Protein AF-A0A1H9K5T7-F1 (afdb_monomer_lite)

Organism: NCBI:txid390241

Sequence (93 aa):
MQNPAEKIIEDNDFVSIWMEENGNPAIAELTQLNLEVATKTTKALAQKGLADNDFALILDVNPEEVKRWLAGKHPFSLKILKEISTYLADNKS

pLDDT: mean 77.69, std 12.83, range [47.47, 93.0]

Structure (mmCIF, N/CA/C/O backbone):
data_AF-A0A1H9K5T7-F1
#
_entry.id   AF-A0A1H9K5T7-F1
#
loop_
_atom_site.group_PDB
_atom_site.id
_atom_site.type_symbol
_atom_site.label_atom_id
_atom_site.label_alt_id
_atom_site.label_comp_id
_atom_site.label_asym_id
_atom_site.label_entity_id
_atom_site.label_seq_id
_atom_site.pdbx_PDB_ins_code
_atom_site.Cartn_x
_atom_site.Cartn_y
_atom_site.Cartn_z
_atom_site.occupancy
_atom_site.B_iso_or_equiv
_atom_site.auth_seq_id
_atom_site.auth_comp_id
_atom_site.auth_asym_id
_atom_site.auth_atom_id
_atom_site.pdbx_PDB_model_num
ATOM 1 N N . MET A 1 1 ? 27.876 10.947 -48.197 1.00 47.47 1 MET A N 1
ATOM 2 C CA . MET A 1 1 ? 28.695 10.773 -46.979 1.00 47.47 1 MET A CA 1
ATOM 3 C C . MET A 1 1 ? 27.722 10.566 -45.836 1.00 47.47 1 MET A C 1
ATOM 5 O O . MET A 1 1 ? 26.882 11.434 -45.638 1.00 47.47 1 MET A O 1
ATOM 9 N N . GLN A 1 2 ? 27.757 9.401 -45.188 1.00 50.50 2 GLN A N 1
ATOM 10 C CA . GLN A 1 2 ? 26.909 9.106 -44.032 1.00 50.50 2 GLN A CA 1
ATOM 11 C C . GLN A 1 2 ? 27.288 10.045 -42.872 1.00 50.50 2 GLN A C 1
ATOM 13 O O . GLN A 1 2 ? 28.475 10.309 -42.666 1.00 50.50 2 GLN A O 1
ATOM 18 N N . ASN A 1 3 ? 26.300 10.583 -42.158 1.00 51.31 3 ASN A N 1
ATOM 19 C CA . ASN A 1 3 ? 26.515 11.496 -41.036 1.00 51.31 3 ASN A CA 1
ATOM 20 C C . ASN A 1 3 ? 27.131 10.720 -39.850 1.00 51.31 3 ASN A C 1
ATOM 22 O O . ASN A 1 3 ? 26.534 9.733 -39.426 1.00 51.31 3 ASN A O 1
ATOM 26 N N . PRO A 1 4 ? 28.275 11.136 -39.271 1.00 56.53 4 PRO A N 1
ATOM 27 C CA . PRO A 1 4 ? 28.885 10.448 -38.126 1.00 56.53 4 PRO A CA 1
ATOM 28 C C . PRO A 1 4 ? 27.983 10.386 -36.880 1.00 56.53 4 PRO A C 1
ATOM 30 O O . PRO A 1 4 ? 28.231 9.561 -36.006 1.00 56.53 4 PRO A O 1
ATOM 33 N N . ALA A 1 5 ? 26.917 11.193 -36.815 1.00 52.44 5 ALA A N 1
ATOM 34 C CA . ALA A 1 5 ? 25.896 11.093 -35.773 1.00 52.44 5 ALA A CA 1
ATOM 35 C C . ALA A 1 5 ? 25.065 9.793 -35.840 1.00 52.44 5 ALA A C 1
ATOM 37 O O . ALA A 1 5 ? 24.556 9.361 -34.812 1.00 52.44 5 ALA A O 1
ATOM 38 N N . GLU A 1 6 ? 24.961 9.134 -37.003 1.00 51.16 6 GLU A N 1
ATOM 39 C CA . GLU A 1 6 ? 24.259 7.842 -37.124 1.00 51.16 6 GLU A CA 1
ATOM 40 C C . GLU A 1 6 ? 25.043 6.690 -36.475 1.00 51.16 6 GLU A C 1
ATOM 42 O O . GLU A 1 6 ? 24.449 5.694 -36.079 1.00 51.16 6 GLU A O 1
ATOM 47 N N . LYS A 1 7 ? 26.365 6.837 -36.293 1.00 50.41 7 LYS A N 1
ATOM 48 C CA . LYS A 1 7 ? 27.219 5.801 -35.691 1.00 50.41 7 LYS A CA 1
ATOM 49 C C . LYS A 1 7 ? 27.187 5.793 -34.155 1.00 50.41 7 LYS A C 1
ATOM 51 O O . LYS A 1 7 ? 27.591 4.818 -33.540 1.00 50.41 7 LYS A O 1
ATOM 56 N N . ILE A 1 8 ? 26.687 6.854 -33.521 1.00 50.34 8 ILE A N 1
ATOM 57 C CA . ILE A 1 8 ? 26.618 6.953 -32.049 1.00 50.34 8 ILE A CA 1
ATOM 58 C C . ILE A 1 8 ? 25.397 6.185 -31.488 1.00 50.34 8 ILE A C 1
ATOM 60 O O . ILE A 1 8 ? 25.231 6.058 -30.281 1.00 50.34 8 ILE A O 1
ATOM 64 N N . ILE A 1 9 ? 24.553 5.608 -32.352 1.00 52.19 9 ILE A N 1
ATOM 65 C CA . ILE A 1 9 ? 23.365 4.843 -31.939 1.00 52.19 9 ILE A CA 1
ATOM 66 C C . ILE A 1 9 ? 23.711 3.386 -31.542 1.00 52.19 9 ILE A C 1
ATOM 68 O O . ILE A 1 9 ? 22.864 2.697 -30.986 1.00 52.19 9 ILE A O 1
ATOM 72 N N . GLU A 1 10 ? 24.951 2.915 -31.734 1.00 54.75 10 GLU A N 1
ATOM 73 C CA . GLU A 1 10 ? 25.366 1.554 -31.327 1.00 54.75 10 GLU A CA 1
ATOM 74 C C . GLU A 1 10 ? 25.723 1.426 -29.827 1.00 54.75 10 GLU A C 1
ATOM 76 O O . GLU A 1 10 ? 25.646 0.331 -29.276 1.00 54.75 10 GLU A O 1
ATOM 81 N N . ASP A 1 11 ? 26.006 2.523 -29.110 1.00 48.16 11 ASP A N 1
ATOM 82 C CA . ASP A 1 11 ? 26.304 2.476 -27.660 1.00 48.16 11 ASP A CA 1
ATOM 83 C C . ASP A 1 11 ? 25.055 2.239 -26.781 1.00 48.16 11 ASP A C 1
ATOM 85 O O . ASP A 1 11 ? 25.163 1.986 -25.580 1.00 48.16 11 ASP A O 1
ATOM 89 N N . ASN A 1 12 ? 23.857 2.267 -27.375 1.00 55.59 12 ASN A N 1
ATOM 90 C CA . ASN A 1 12 ? 22.602 1.921 -26.701 1.00 55.59 12 ASN A CA 1
ATOM 91 C C . ASN A 1 12 ? 22.327 0.406 -26.666 1.00 55.59 12 ASN A C 1
ATOM 93 O O . ASN A 1 12 ? 21.351 -0.014 -26.039 1.00 55.59 12 ASN A O 1
ATOM 97 N N . ASP A 1 13 ? 23.163 -0.414 -27.310 1.00 64.06 13 ASP A N 1
ATOM 98 C CA . ASP A 1 13 ? 22.941 -1.859 -27.408 1.00 64.06 13 ASP A CA 1
ATOM 99 C C . ASP A 1 13 ? 23.383 -2.584 -26.126 1.00 64.06 13 ASP A C 1
ATOM 101 O O . ASP A 1 13 ? 22.625 -3.359 -25.557 1.00 64.06 13 ASP A O 1
ATOM 105 N N . PHE A 1 14 ? 24.539 -2.237 -25.548 1.00 70.50 14 PHE A N 1
ATOM 106 C CA . PHE A 1 14 ? 25.034 -2.887 -24.321 1.00 70.50 14 PHE A CA 1
ATOM 107 C C . PHE A 1 14 ? 24.127 -2.687 -23.104 1.00 70.50 14 PHE A C 1
ATOM 109 O O . PHE A 1 14 ? 23.923 -3.617 -22.326 1.00 70.50 14 PHE A O 1
ATOM 116 N N . VAL A 1 15 ? 23.575 -1.482 -22.928 1.00 70.25 15 VAL A N 1
ATOM 117 C CA . VAL A 1 15 ? 22.642 -1.196 -21.826 1.00 70.25 15 VAL A CA 1
ATOM 118 C C . VAL A 1 15 ? 21.319 -1.932 -22.050 1.00 70.25 15 VAL A C 1
ATOM 120 O O . VAL A 1 15 ? 20.763 -2.474 -21.099 1.00 70.25 15 VAL A O 1
ATOM 123 N N . SER A 1 16 ? 20.836 -2.000 -23.293 1.00 73.38 16 SER A N 1
ATOM 124 C CA . SER A 1 16 ? 19.594 -2.700 -23.644 1.00 73.38 16 SER A CA 1
ATOM 125 C C . SER A 1 16 ? 19.726 -4.215 -23.485 1.00 73.38 16 SER A C 1
ATOM 127 O O . SER A 1 16 ? 18.891 -4.814 -22.816 1.00 73.38 16 SER A O 1
ATOM 129 N N . ILE A 1 17 ? 20.815 -4.807 -23.984 1.00 76.12 17 ILE A N 1
ATOM 130 C CA . ILE A 1 17 ? 21.157 -6.225 -23.804 1.00 76.12 17 ILE A CA 1
ATOM 131 C C . ILE A 1 17 ? 21.273 -6.552 -22.312 1.00 76.12 17 ILE A C 1
ATOM 133 O O . ILE A 1 17 ? 20.663 -7.503 -21.832 1.00 76.12 17 ILE A O 1
ATOM 137 N N . TRP A 1 18 ? 21.987 -5.727 -21.538 1.00 76.81 18 TRP A N 1
ATOM 138 C CA . TRP A 1 18 ? 22.116 -5.947 -20.098 1.00 76.81 18 TRP A CA 1
ATOM 139 C C . TRP A 1 18 ? 20.764 -5.862 -19.372 1.00 76.81 18 TRP A C 1
ATOM 141 O O . TRP A 1 18 ? 20.506 -6.680 -18.488 1.00 76.81 18 TRP A O 1
ATOM 151 N N . MET A 1 19 ? 19.885 -4.923 -19.754 1.00 77.25 19 MET A N 1
ATOM 152 C CA . MET A 1 19 ? 18.519 -4.816 -19.218 1.00 77.25 19 MET A CA 1
ATOM 153 C C . MET A 1 19 ? 17.620 -5.988 -19.628 1.00 77.25 19 MET A C 1
ATOM 155 O O . MET A 1 19 ? 16.785 -6.401 -18.827 1.00 77.25 19 MET A O 1
ATOM 159 N N . GLU A 1 20 ? 17.760 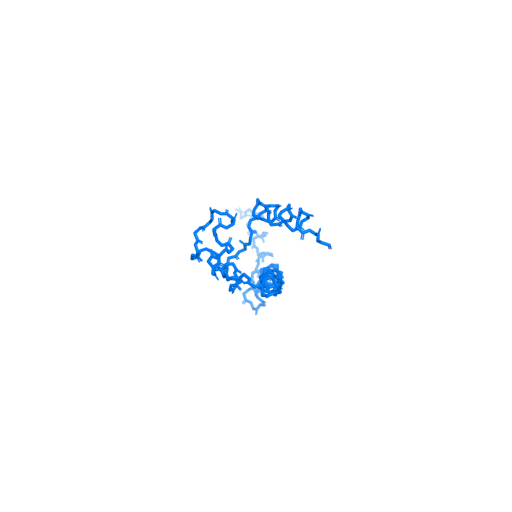-6.524 -20.840 1.00 74.38 20 GLU A N 1
ATOM 160 C CA . GLU A 1 20 ? 17.026 -7.718 -21.276 1.00 74.38 20 GLU A CA 1
ATOM 161 C C . GLU A 1 20 ? 17.473 -8.965 -20.505 1.00 74.38 20 GLU A C 1
ATOM 163 O O . GLU A 1 20 ? 16.632 -9.752 -20.071 1.00 74.38 20 GLU A O 1
ATOM 168 N N . GLU A 1 21 ? 18.779 -9.122 -20.277 1.00 74.81 21 GLU A N 1
ATOM 169 C CA . GLU A 1 21 ? 19.346 -10.279 -19.577 1.00 74.81 21 GLU A CA 1
ATOM 170 C C . GLU A 1 21 ? 19.147 -10.227 -18.053 1.00 74.81 21 GLU A C 1
ATOM 172 O O . GLU A 1 21 ? 18.899 -11.259 -17.428 1.00 74.81 21 GLU A O 1
ATOM 177 N N . ASN A 1 22 ? 19.263 -9.044 -17.438 1.00 75.06 22 ASN A N 1
ATOM 178 C CA . ASN A 1 22 ? 19.294 -8.883 -15.975 1.00 75.06 22 ASN A CA 1
ATOM 179 C C . ASN A 1 22 ? 18.047 -8.187 -15.408 1.00 75.06 22 ASN A C 1
ATOM 181 O O . ASN A 1 22 ? 17.858 -8.142 -14.190 1.00 75.06 22 ASN A O 1
ATOM 185 N N . GLY A 1 23 ? 17.183 -7.649 -16.271 1.00 68.75 23 GLY A N 1
ATOM 186 C CA . GLY A 1 23 ? 16.083 -6.779 -15.877 1.00 68.75 23 GLY A CA 1
ATOM 187 C C . GLY A 1 23 ? 16.551 -5.374 -15.485 1.00 68.75 23 GLY A C 1
ATOM 188 O O . GLY A 1 23 ? 17.737 -5.050 -15.455 1.00 68.75 23 GLY A O 1
ATOM 189 N N . ASN A 1 24 ? 15.594 -4.504 -15.159 1.00 77.94 24 ASN A N 1
ATOM 190 C CA . ASN A 1 24 ? 15.900 -3.170 -14.652 1.00 77.94 24 ASN A CA 1
ATOM 191 C C . ASN A 1 24 ? 16.030 -3.213 -13.112 1.00 77.94 24 ASN A C 1
ATOM 193 O O . ASN A 1 24 ? 15.011 -3.366 -12.427 1.00 77.94 24 ASN A O 1
ATOM 197 N N . PRO A 1 25 ? 17.236 -3.041 -12.539 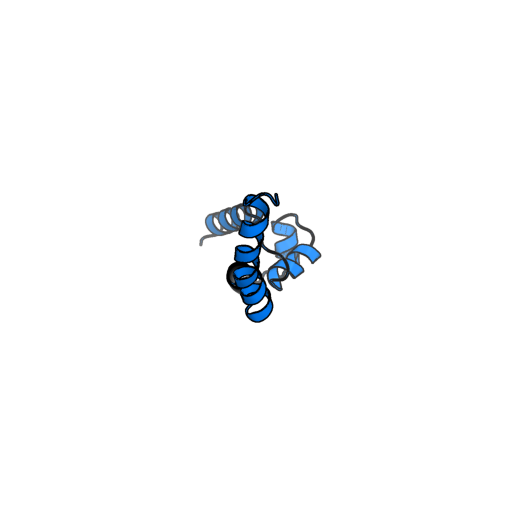1.00 75.44 25 PRO A N 1
ATOM 198 C CA . PRO A 1 25 ? 17.456 -3.132 -11.095 1.00 75.44 25 PRO A CA 1
ATOM 199 C C . PRO A 1 25 ? 16.653 -2.0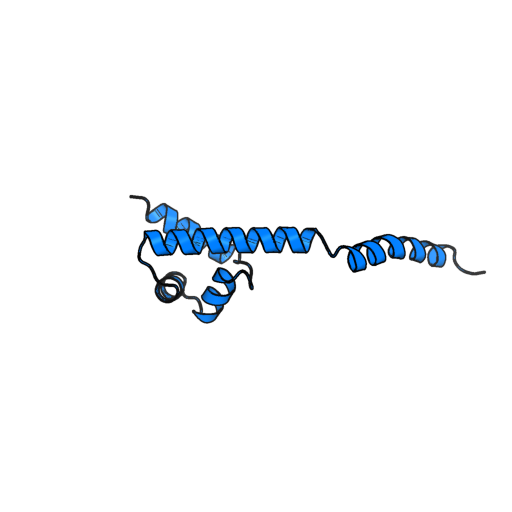93 -10.301 1.00 75.44 25 PRO A C 1
ATOM 201 O O . PRO A 1 25 ? 16.211 -2.389 -9.194 1.00 75.44 25 PRO A O 1
ATOM 204 N N . ALA A 1 26 ? 16.374 -0.917 -10.874 1.00 74.25 26 ALA A N 1
ATOM 205 C CA . ALA A 1 26 ? 15.548 0.098 -10.220 1.00 74.25 26 ALA A CA 1
ATOM 206 C C . ALA A 1 26 ? 14.082 -0.353 -10.072 1.00 74.25 26 ALA A C 1
ATOM 208 O O . ALA A 1 26 ? 13.419 -0.016 -9.092 1.00 74.25 26 ALA A O 1
ATOM 209 N N . ILE A 1 27 ? 13.574 -1.158 -11.015 1.00 75.69 27 ILE A N 1
ATOM 210 C CA . ILE A 1 27 ? 12.234 -1.759 -10.916 1.00 75.69 27 ILE A CA 1
ATOM 211 C C . ILE A 1 27 ? 12.214 -2.818 -9.809 1.00 75.69 27 ILE A C 1
ATOM 213 O O . ILE A 1 27 ? 11.250 -2.880 -9.041 1.00 75.69 27 ILE A O 1
ATOM 217 N N . ALA A 1 28 ? 13.272 -3.626 -9.695 1.00 77.44 28 ALA A N 1
ATOM 218 C CA . ALA A 1 28 ? 13.394 -4.637 -8.646 1.00 77.44 28 ALA A CA 1
ATOM 219 C C . ALA A 1 28 ? 13.447 -4.000 -7.247 1.00 77.44 28 ALA A C 1
ATOM 221 O O . ALA A 1 28 ? 12.705 -4.414 -6.356 1.00 77.44 28 ALA A O 1
ATOM 222 N N . GLU A 1 29 ? 14.250 -2.947 -7.071 1.00 79.31 29 GLU A N 1
ATOM 223 C CA . GLU A 1 29 ? 14.346 -2.204 -5.811 1.00 79.31 29 GLU A CA 1
ATOM 224 C C . GLU A 1 29 ? 13.009 -1.552 -5.429 1.00 79.31 29 GLU A C 1
ATOM 226 O O . GLU A 1 29 ? 12.533 -1.723 -4.305 1.00 79.31 29 GLU A O 1
ATOM 231 N N . LEU A 1 30 ? 12.342 -0.880 -6.374 1.00 79.75 30 LEU A N 1
ATOM 232 C CA . LEU A 1 30 ? 11.029 -0.276 -6.135 1.00 79.75 30 LEU A CA 1
ATOM 233 C C . LEU A 1 30 ? 9.973 -1.325 -5.757 1.00 79.75 30 LEU A C 1
ATOM 235 O O . LEU A 1 30 ? 9.166 -1.103 -4.853 1.00 79.75 30 LEU A O 1
ATOM 239 N N . THR A 1 31 ? 9.985 -2.480 -6.423 1.00 79.81 31 THR A N 1
ATOM 240 C CA . THR A 1 31 ? 9.079 -3.598 -6.115 1.00 79.81 31 THR A CA 1
ATOM 241 C C . THR A 1 31 ? 9.320 -4.120 -4.701 1.00 79.81 31 THR A C 1
ATOM 243 O O . THR A 1 31 ? 8.369 -4.309 -3.940 1.00 79.81 31 THR A O 1
ATOM 246 N N . GLN A 1 32 ? 10.587 -4.291 -4.318 1.00 82.31 32 GLN A N 1
ATOM 247 C CA . GLN A 1 32 ? 10.965 -4.746 -2.985 1.00 82.31 32 GLN A CA 1
ATOM 248 C C . GLN A 1 32 ? 10.534 -3.750 -1.900 1.00 82.31 32 GLN A C 1
ATOM 250 O O . GLN A 1 32 ? 9.961 -4.156 -0.887 1.00 82.31 32 GLN A O 1
ATOM 255 N N . LEU A 1 33 ? 10.747 -2.451 -2.128 1.00 82.38 33 LEU A N 1
ATOM 256 C CA . LEU A 1 33 ? 10.312 -1.393 -1.215 1.00 82.38 33 LEU A CA 1
ATOM 257 C C . LEU A 1 33 ? 8.786 -1.371 -1.057 1.00 82.38 33 LEU A C 1
ATOM 259 O O . LEU A 1 33 ? 8.288 -1.299 0.068 1.00 82.38 33 LEU A O 1
ATOM 263 N N . ASN A 1 34 ? 8.032 -1.496 -2.153 1.00 82.00 34 ASN A N 1
ATOM 264 C CA . ASN A 1 34 ? 6.569 -1.559 -2.100 1.00 82.00 34 ASN A CA 1
ATOM 265 C C . ASN A 1 34 ? 6.081 -2.757 -1.277 1.00 82.00 34 ASN A C 1
ATOM 267 O O . ASN A 1 34 ? 5.186 -2.608 -0.443 1.00 82.00 34 ASN A O 1
ATOM 271 N N . LEU A 1 35 ? 6.694 -3.929 -1.467 1.00 85.00 35 LEU A N 1
ATOM 272 C CA . LEU A 1 35 ? 6.363 -5.135 -0.710 1.00 85.00 35 LEU A CA 1
ATOM 273 C C . LEU A 1 35 ? 6.696 -4.990 0.782 1.00 85.00 35 LEU A C 1
ATOM 275 O O . LEU A 1 35 ? 5.928 -5.431 1.643 1.00 85.00 35 LEU A O 1
ATOM 279 N N . GLU A 1 36 ? 7.820 -4.354 1.112 1.00 85.88 36 GLU A N 1
ATOM 280 C CA . GLU A 1 36 ? 8.206 -4.104 2.498 1.00 85.88 36 GLU A CA 1
ATOM 281 C C . GLU A 1 36 ? 7.209 -3.171 3.197 1.00 85.88 36 GLU A C 1
ATOM 283 O O . GLU A 1 36 ? 6.765 -3.461 4.313 1.00 85.88 36 GLU A O 1
ATOM 288 N N . VAL A 1 37 ? 6.811 -2.082 2.532 1.00 84.56 37 VAL A N 1
ATOM 289 C CA . VAL A 1 37 ? 5.795 -1.153 3.046 1.00 84.56 37 VAL A CA 1
ATOM 290 C C . VAL A 1 37 ? 4.459 -1.874 3.230 1.00 84.56 37 VAL A C 1
ATOM 292 O O . VAL A 1 37 ? 3.889 -1.813 4.317 1.00 84.56 37 VAL A O 1
ATOM 295 N N . ALA A 1 38 ? 3.996 -2.630 2.232 1.00 87.25 38 ALA A N 1
ATOM 296 C CA . ALA A 1 38 ? 2.773 -3.433 2.310 1.00 87.25 38 ALA A CA 1
ATOM 297 C C . ALA A 1 38 ? 2.781 -4.410 3.501 1.00 87.25 38 ALA A C 1
ATOM 299 O O . ALA A 1 38 ? 1.813 -4.499 4.265 1.00 87.25 38 ALA A O 1
ATOM 300 N N . THR A 1 39 ? 3.908 -5.090 3.715 1.00 87.00 39 THR A N 1
ATOM 301 C CA . THR A 1 39 ? 4.091 -6.036 4.824 1.00 87.00 39 THR A CA 1
ATOM 302 C C . THR A 1 39 ? 4.037 -5.334 6.181 1.00 87.00 39 THR A C 1
ATOM 304 O O . THR A 1 39 ? 3.390 -5.825 7.111 1.00 87.00 39 THR A O 1
ATOM 307 N N . LYS A 1 40 ? 4.704 -4.181 6.321 1.00 86.12 40 LYS A N 1
ATOM 308 C CA . LYS A 1 40 ? 4.678 -3.381 7.556 1.00 86.12 40 LYS A CA 1
ATOM 309 C C . LYS A 1 40 ? 3.269 -2.874 7.858 1.00 86.12 40 LYS A C 1
ATOM 311 O O . LYS A 1 40 ? 2.829 -2.991 9.000 1.00 86.12 40 LYS A O 1
ATOM 316 N N . THR A 1 41 ? 2.552 -2.393 6.844 1.00 84.56 41 THR A N 1
ATOM 317 C CA . THR A 1 41 ? 1.159 -1.949 6.973 1.00 84.56 41 THR A CA 1
ATOM 318 C C . THR A 1 41 ? 0.263 -3.094 7.438 1.00 84.56 41 THR A C 1
ATOM 320 O O . THR A 1 41 ? -0.424 -2.949 8.444 1.00 84.56 41 THR A O 1
ATOM 323 N N . THR A 1 42 ? 0.349 -4.266 6.801 1.00 86.56 42 THR A N 1
ATOM 324 C CA . THR A 1 42 ? -0.431 -5.458 7.187 1.00 86.56 42 THR A CA 1
ATOM 325 C C . THR A 1 42 ? -0.195 -5.842 8.651 1.00 86.56 42 THR A C 1
ATOM 327 O O . THR A 1 42 ? -1.138 -6.088 9.402 1.00 86.56 42 THR A O 1
ATOM 330 N N . LYS A 1 43 ? 1.069 -5.840 9.100 1.00 86.56 43 LYS A N 1
ATOM 331 C CA . LYS A 1 43 ? 1.415 -6.117 10.504 1.00 86.56 43 LYS A CA 1
ATOM 332 C C . LYS A 1 43 ? 0.833 -5.077 11.462 1.00 86.56 43 LYS A C 1
ATOM 334 O O . LYS A 1 43 ? 0.324 -5.455 12.514 1.00 86.56 43 LYS A O 1
ATOM 339 N N . ALA A 1 44 ? 0.903 -3.793 11.115 1.00 84.94 44 ALA A N 1
ATOM 340 C CA . ALA A 1 44 ? 0.366 -2.717 11.945 1.00 84.94 44 ALA A CA 1
ATOM 341 C C . ALA A 1 44 ? -1.166 -2.790 12.072 1.00 84.94 44 ALA A C 1
ATOM 343 O O . ALA A 1 44 ? -1.696 -2.591 13.164 1.00 84.94 44 ALA A O 1
ATOM 344 N N . LEU A 1 45 ? -1.869 -3.129 10.985 1.00 85.94 45 LEU A N 1
ATOM 345 C CA . LEU A 1 45 ? -3.316 -3.364 11.000 1.00 85.94 45 LEU A CA 1
ATOM 346 C C . LEU A 1 45 ? -3.673 -4.545 11.906 1.00 85.94 45 LEU A C 1
ATOM 348 O O . LEU A 1 45 ? -4.506 -4.397 12.799 1.00 85.94 45 LEU A O 1
ATOM 352 N N . ALA A 1 46 ? -2.967 -5.671 11.762 1.00 86.62 46 ALA A N 1
ATOM 353 C CA . ALA A 1 46 ? -3.177 -6.854 12.593 1.00 86.62 46 ALA A CA 1
ATOM 354 C C . ALA A 1 46 ? -2.947 -6.575 14.090 1.00 86.62 46 ALA A C 1
ATOM 356 O O . ALA A 1 46 ? -3.734 -7.014 14.925 1.00 86.62 46 ALA A O 1
ATOM 357 N N . GLN A 1 47 ? -1.916 -5.798 14.444 1.00 87.44 47 GLN A N 1
ATOM 358 C CA . GLN A 1 47 ? -1.659 -5.379 15.831 1.00 87.44 47 GLN A CA 1
ATOM 359 C C . GLN A 1 47 ? -2.784 -4.520 16.421 1.00 87.44 47 GLN A C 1
ATOM 361 O O . GLN A 1 47 ? -2.994 -4.535 17.631 1.00 87.44 47 GLN A O 1
ATOM 366 N N . LYS A 1 48 ? -3.504 -3.778 15.575 1.00 84.38 48 LYS A N 1
ATOM 367 C CA . LYS A 1 48 ? -4.655 -2.952 15.960 1.00 84.38 48 LYS A CA 1
ATOM 368 C C . LYS A 1 48 ? -5.996 -3.688 15.823 1.00 84.38 48 LYS A C 1
ATOM 370 O O . LYS A 1 48 ? -7.025 -3.098 16.129 1.00 84.38 48 LYS A O 1
ATOM 375 N N . GLY A 1 49 ? -5.995 -4.949 15.380 1.00 88.19 49 GLY A N 1
ATOM 376 C CA . GLY A 1 49 ? -7.211 -5.730 15.135 1.00 88.19 49 GLY A CA 1
ATOM 377 C C . GLY A 1 49 ? -8.055 -5.222 13.961 1.00 88.19 49 GLY A C 1
ATOM 378 O O . GLY A 1 49 ? -9.249 -5.498 13.923 1.00 88.19 49 GLY A O 1
ATOM 379 N N . LEU A 1 50 ? -7.455 -4.470 13.034 1.00 87.69 50 LEU A N 1
ATOM 380 C CA . LEU A 1 50 ? -8.133 -3.901 11.870 1.00 87.69 50 LEU A CA 1
ATOM 381 C C . LEU A 1 50 ? -8.041 -4.851 10.674 1.00 87.69 50 LEU A C 1
ATOM 383 O O . LEU A 1 50 ? -6.966 -5.381 10.382 1.00 87.69 50 LEU A O 1
ATOM 387 N N . ALA A 1 51 ? -9.154 -5.028 9.963 1.00 89.69 51 ALA A N 1
ATOM 388 C CA . ALA A 1 51 ? -9.185 -5.730 8.687 1.00 89.69 51 ALA A CA 1
ATOM 389 C C . ALA A 1 51 ? -8.916 -4.774 7.511 1.00 89.69 51 ALA A C 1
ATOM 391 O O . ALA A 1 51 ? -9.079 -3.558 7.618 1.00 89.69 51 ALA A O 1
ATOM 392 N N . ASP A 1 52 ? -8.576 -5.329 6.345 1.00 88.31 52 ASP A N 1
ATOM 393 C CA . ASP A 1 52 ? -8.336 -4.563 5.112 1.00 88.31 52 ASP A CA 1
ATOM 394 C C . ASP A 1 52 ? -9.515 -3.645 4.744 1.00 88.31 52 ASP A C 1
ATOM 396 O O . ASP A 1 52 ? -9.316 -2.528 4.269 1.00 88.31 52 ASP A O 1
ATOM 400 N N . ASN A 1 53 ? -10.751 -4.094 4.995 1.00 89.31 53 ASN A N 1
ATOM 401 C CA . ASN A 1 53 ? -11.954 -3.293 4.757 1.00 89.31 53 ASN A CA 1
ATOM 402 C C . ASN A 1 53 ? -12.061 -2.106 5.722 1.00 89.31 53 ASN A C 1
ATOM 404 O O . ASN A 1 53 ? -12.470 -1.029 5.300 1.00 89.31 53 ASN A O 1
ATOM 408 N N . ASP A 1 54 ? -11.670 -2.274 6.988 1.00 88.81 54 ASP A N 1
ATOM 409 C CA . ASP A 1 54 ? -11.650 -1.168 7.952 1.00 88.81 54 ASP A CA 1
ATOM 410 C C . ASP A 1 54 ? -10.610 -0.131 7.531 1.00 88.81 54 ASP A C 1
ATOM 412 O O . ASP A 1 54 ? -10.856 1.071 7.579 1.00 88.81 54 ASP A O 1
ATOM 416 N N . PHE A 1 55 ? -9.462 -0.596 7.038 1.00 88.75 55 PHE A N 1
ATOM 417 C CA . PHE A 1 55 ? -8.422 0.278 6.515 1.00 88.75 55 PHE A CA 1
ATOM 418 C C . PHE A 1 55 ? -8.873 1.052 5.270 1.00 88.75 55 PHE A C 1
ATOM 420 O O . PHE A 1 55 ? -8.612 2.249 5.163 1.00 88.75 55 PHE A O 1
ATOM 427 N N . ALA A 1 56 ? -9.604 0.398 4.365 1.00 91.06 56 ALA A N 1
ATOM 428 C CA . ALA A 1 56 ? -10.214 1.044 3.207 1.00 91.06 56 ALA A CA 1
ATOM 429 C C . ALA A 1 56 ? -11.210 2.142 3.615 1.00 91.06 56 ALA A C 1
ATOM 431 O O . ALA A 1 56 ? -11.185 3.229 3.043 1.00 91.06 56 ALA A O 1
ATOM 432 N N . LEU A 1 57 ? -12.030 1.887 4.641 1.00 89.75 57 LEU A N 1
ATOM 433 C CA . LEU A 1 57 ? -12.969 2.871 5.185 1.00 89.75 57 LEU A CA 1
ATOM 434 C C . LEU A 1 57 ? -12.256 4.056 5.848 1.00 89.75 57 LEU A C 1
ATOM 436 O O . LEU A 1 57 ? -12.654 5.195 5.631 1.00 89.75 57 LEU A O 1
ATOM 440 N N . ILE A 1 58 ? -11.195 3.806 6.625 1.00 86.94 58 ILE A N 1
ATOM 441 C CA . ILE A 1 58 ? -10.406 4.860 7.290 1.00 86.94 58 ILE A CA 1
ATOM 442 C C . ILE A 1 58 ? -9.772 5.808 6.267 1.00 86.94 58 ILE A C 1
ATOM 444 O O . ILE A 1 58 ? -9.720 7.014 6.496 1.00 86.94 58 ILE A O 1
ATOM 448 N N . LEU A 1 59 ? -9.278 5.261 5.155 1.00 85.56 59 LEU A N 1
ATOM 449 C CA . LEU A 1 59 ? -8.619 6.037 4.105 1.00 85.56 59 LEU A CA 1
ATOM 450 C C . LEU A 1 59 ? -9.586 6.611 3.061 1.00 85.56 59 LEU A C 1
ATOM 452 O O . LEU A 1 59 ? -9.142 7.364 2.200 1.00 85.56 59 LEU A O 1
ATOM 456 N N . ASP A 1 60 ? -10.873 6.254 3.111 1.00 87.19 60 ASP A N 1
ATOM 457 C CA . ASP A 1 60 ? -11.856 6.563 2.063 1.00 87.19 60 ASP A CA 1
ATOM 458 C C . ASP A 1 60 ? -11.376 6.114 0.663 1.00 87.19 60 ASP A C 1
ATOM 460 O O . ASP A 1 60 ? -11.392 6.849 -0.327 1.00 87.19 60 ASP A O 1
ATOM 464 N N . VAL A 1 61 ? -10.874 4.876 0.590 1.00 89.50 61 VAL A N 1
ATOM 465 C CA . VAL A 1 61 ? -10.326 4.260 -0.629 1.00 89.50 61 VAL A CA 1
ATOM 466 C C . VAL A 1 61 ? -11.106 2.996 -0.983 1.00 89.50 61 VAL A C 1
ATOM 468 O O . VAL A 1 61 ? -11.642 2.299 -0.127 1.00 89.50 61 VAL A O 1
ATOM 471 N N . ASN A 1 62 ? -11.135 2.654 -2.274 1.00 92.38 62 ASN A N 1
ATOM 472 C CA . ASN A 1 62 ? -11.698 1.392 -2.743 1.00 92.38 62 ASN A CA 1
ATOM 473 C C . ASN A 1 62 ? -10.987 0.176 -2.089 1.00 92.38 62 ASN A C 1
ATOM 475 O O . ASN A 1 62 ? -9.768 0.045 -2.232 1.00 92.38 62 ASN A O 1
ATOM 479 N N . PRO A 1 63 ? -11.721 -0.761 -1.456 1.00 91.31 63 PRO A N 1
ATOM 480 C CA . PRO A 1 63 ? -11.144 -1.968 -0.856 1.00 91.31 63 PRO A CA 1
ATOM 481 C C . PRO A 1 63 ? -10.296 -2.815 -1.814 1.00 91.31 63 PRO A C 1
ATOM 483 O O . PRO A 1 63 ? -9.311 -3.426 -1.404 1.00 91.31 63 PRO A O 1
ATOM 486 N N . GLU A 1 64 ? -1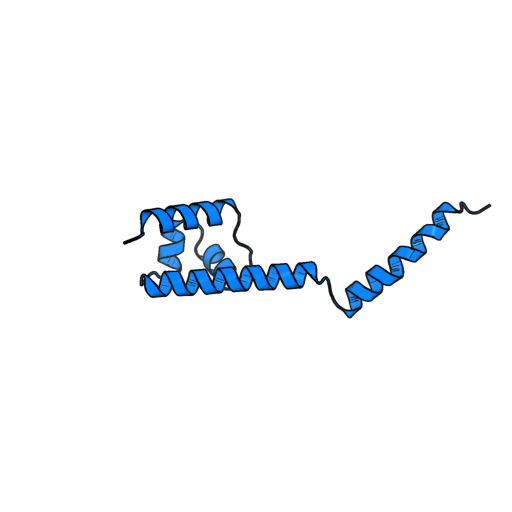0.635 -2.844 -3.104 1.00 93.00 64 GLU A N 1
ATOM 487 C CA . GLU A 1 64 ? -9.849 -3.569 -4.106 1.00 93.00 64 GLU A CA 1
ATOM 488 C C . GLU A 1 64 ? -8.482 -2.925 -4.352 1.00 93.00 64 GLU A C 1
ATOM 490 O O . GLU A 1 64 ? -7.512 -3.630 -4.627 1.00 93.00 64 GLU A O 1
ATOM 495 N N . GLU A 1 65 ? -8.374 -1.603 -4.214 1.00 91.50 65 GLU A N 1
ATOM 496 C CA . GLU A 1 65 ? -7.091 -0.905 -4.315 1.00 91.50 65 GLU A CA 1
ATOM 497 C C . GLU A 1 65 ? -6.229 -1.179 -3.078 1.00 91.50 65 GLU A C 1
ATOM 499 O O . GLU A 1 65 ? -5.044 -1.487 -3.206 1.00 91.50 65 GLU A O 1
ATOM 504 N N . VAL A 1 66 ? -6.841 -1.209 -1.890 1.00 91.69 66 VAL A N 1
ATOM 505 C CA . VAL A 1 66 ? -6.160 -1.611 -0.651 1.00 91.69 66 VAL A CA 1
ATOM 506 C C . VAL A 1 66 ? -5.587 -3.024 -0.770 1.00 91.69 66 VAL A C 1
ATOM 508 O O . VAL A 1 66 ? -4.408 -3.229 -0.485 1.00 91.69 66 VAL A O 1
ATOM 511 N N . LYS A 1 67 ? -6.356 -3.992 -1.283 1.00 91.44 67 LYS A N 1
ATOM 512 C CA . LYS A 1 67 ? -5.851 -5.357 -1.525 1.00 91.44 67 LYS A CA 1
ATOM 513 C C . LYS A 1 67 ? -4.661 -5.379 -2.483 1.00 91.44 67 LYS A C 1
ATOM 515 O O . LYS A 1 67 ? -3.727 -6.155 -2.286 1.00 91.44 67 LYS A O 1
ATOM 520 N N . ARG A 1 68 ? -4.665 -4.542 -3.527 1.00 91.06 68 ARG A N 1
ATOM 521 C CA . ARG A 1 68 ? -3.543 -4.448 -4.477 1.00 91.06 68 ARG A CA 1
ATOM 522 C C . ARG A 1 68 ? -2.295 -3.856 -3.833 1.00 91.06 68 ARG A C 1
ATOM 524 O O . ARG A 1 68 ? -1.205 -4.351 -4.120 1.00 91.06 68 ARG A O 1
ATOM 531 N N . TRP A 1 69 ? -2.441 -2.863 -2.957 1.00 91.38 69 TRP A N 1
ATOM 532 C CA . TRP A 1 69 ? -1.326 -2.326 -2.176 1.00 91.38 69 TRP A CA 1
ATOM 533 C C . TRP A 1 69 ? -0.758 -3.361 -1.214 1.00 91.38 69 TRP A C 1
ATOM 535 O O . TRP A 1 69 ? 0.445 -3.605 -1.222 1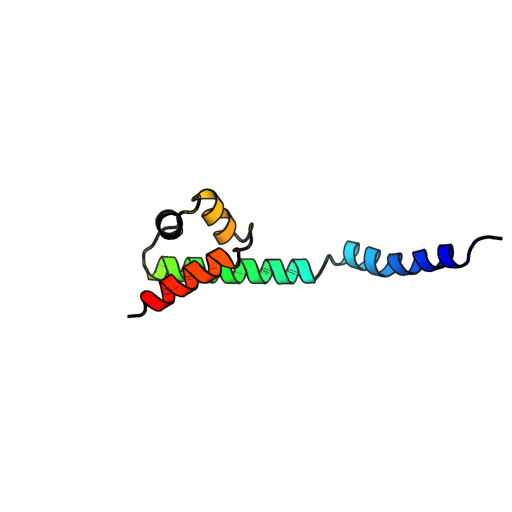.00 91.38 69 TRP A O 1
ATOM 545 N N . LEU A 1 70 ? -1.614 -4.021 -0.431 1.00 88.38 70 LEU A N 1
ATOM 546 C CA . LEU A 1 70 ? -1.189 -5.009 0.565 1.00 88.38 70 LEU A CA 1
ATOM 547 C C . LEU A 1 70 ? -0.592 -6.276 -0.075 1.00 88.38 70 LEU A C 1
ATOM 549 O O . LEU A 1 70 ? 0.269 -6.919 0.517 1.00 88.38 70 LEU A O 1
ATOM 553 N N . ALA A 1 71 ? -0.969 -6.586 -1.319 1.00 86.19 71 ALA A N 1
ATOM 554 C CA . ALA A 1 71 ? -0.338 -7.625 -2.131 1.00 86.19 71 ALA A CA 1
ATOM 555 C C . ALA A 1 71 ? 0.965 -7.177 -2.830 1.00 86.19 71 ALA A C 1
ATOM 557 O O . ALA A 1 71 ? 1.546 -7.965 -3.576 1.00 86.19 71 ALA A O 1
ATOM 558 N N . GLY A 1 72 ? 1.394 -5.919 -2.668 1.00 81.69 72 GLY A N 1
ATOM 559 C CA . GLY A 1 72 ? 2.578 -5.356 -3.327 1.00 81.69 72 GLY A CA 1
ATOM 560 C C . GLY A 1 72 ? 2.437 -5.172 -4.844 1.00 81.69 72 GLY A C 1
ATOM 561 O O . GLY A 1 72 ? 3.429 -4.920 -5.522 1.00 81.69 72 GLY A O 1
ATOM 562 N N . LYS A 1 73 ? 1.221 -5.301 -5.395 1.00 83.50 73 LYS A N 1
ATOM 563 C CA . LYS A 1 73 ? 0.954 -5.168 -6.839 1.00 83.50 73 LYS A CA 1
ATOM 564 C C . LYS A 1 73 ? 0.916 -3.713 -7.284 1.00 83.50 73 LYS A C 1
ATOM 566 O O . LYS A 1 73 ? 1.277 -3.416 -8.416 1.00 83.50 73 LYS A O 1
ATOM 571 N N . HIS A 1 74 ? 0.448 -2.826 -6.411 1.00 86.00 74 HIS A N 1
ATOM 572 C CA . HIS A 1 74 ? 0.403 -1.386 -6.637 1.00 86.00 74 HIS A CA 1
ATOM 573 C C . HIS A 1 74 ? 1.221 -0.668 -5.546 1.00 86.00 74 HIS A C 1
ATOM 575 O O . HIS A 1 74 ? 1.158 -1.075 -4.384 1.00 86.00 74 HIS A O 1
ATOM 581 N N . PRO A 1 75 ? 1.965 0.403 -5.878 1.00 83.19 75 PRO A N 1
ATOM 582 C CA . PRO A 1 75 ? 2.615 1.247 -4.881 1.00 83.19 75 PRO A CA 1
ATOM 583 C C . PRO A 1 75 ? 1.596 2.113 -4.133 1.00 83.19 75 PRO A C 1
ATOM 585 O O . PRO A 1 75 ? 0.606 2.568 -4.708 1.00 83.19 75 PRO A O 1
ATOM 588 N N . PHE A 1 76 ? 1.892 2.438 -2.875 1.00 83.75 76 PHE A N 1
ATOM 589 C CA . PHE A 1 76 ? 1.175 3.498 -2.167 1.00 83.75 76 PHE A CA 1
ATOM 590 C C . PHE A 1 76 ? 1.542 4.862 -2.761 1.00 83.75 76 PHE A C 1
ATOM 592 O O . PHE A 1 76 ? 2.716 5.159 -2.992 1.00 83.75 76 PHE A O 1
ATOM 599 N N . SER A 1 77 ? 0.555 5.734 -2.960 1.00 84.06 77 SER A N 1
ATOM 600 C CA . SER A 1 77 ? 0.846 7.121 -3.331 1.00 84.06 77 SER A CA 1
ATOM 601 C C . SER A 1 77 ? 1.389 7.913 -2.136 1.00 84.06 77 SER A C 1
ATOM 603 O O . SER A 1 77 ? 1.056 7.637 -0.983 1.00 84.06 77 SER A O 1
ATOM 605 N N . LEU A 1 78 ? 2.164 8.970 -2.402 1.00 78.44 78 LEU A N 1
ATOM 606 C CA . LEU A 1 78 ? 2.647 9.879 -1.354 1.00 78.44 78 LEU A CA 1
ATOM 607 C C . LEU A 1 78 ? 1.511 10.520 -0.541 1.00 78.44 78 LEU A C 1
ATOM 609 O O . LEU A 1 78 ? 1.693 10.784 0.645 1.00 78.44 78 LEU A O 1
ATOM 613 N N . LYS A 1 79 ? 0.351 10.775 -1.161 1.00 84.31 79 LYS A N 1
ATOM 614 C CA . LYS A 1 79 ? -0.837 11.295 -0.468 1.00 84.31 79 LYS A CA 1
ATOM 615 C C . LYS A 1 79 ? -1.302 10.305 0.602 1.00 84.31 79 LYS A C 1
ATOM 617 O O . LYS A 1 79 ? -1.392 10.669 1.769 1.00 84.31 79 LYS A O 1
ATOM 622 N N . ILE A 1 80 ? -1.498 9.050 0.204 1.00 83.81 80 ILE A N 1
ATOM 623 C CA . ILE A 1 80 ? -1.955 7.977 1.092 1.00 83.81 80 ILE A CA 1
ATOM 624 C C . ILE A 1 80 ? -0.931 7.712 2.200 1.00 83.81 80 ILE A C 1
ATOM 626 O O . ILE A 1 80 ? -1.298 7.590 3.362 1.00 83.81 80 ILE A O 1
ATOM 630 N N . LEU A 1 81 ? 0.367 7.698 1.877 1.00 83.31 81 LEU A N 1
ATOM 631 C CA . LEU A 1 81 ? 1.420 7.547 2.887 1.00 83.31 81 LEU A CA 1
ATOM 632 C C . LEU A 1 81 ? 1.374 8.658 3.946 1.00 83.31 81 LEU A C 1
ATOM 634 O O . LEU A 1 81 ? 1.591 8.383 5.126 1.00 83.31 81 LEU A O 1
ATOM 638 N N . LYS A 1 82 ? 1.070 9.902 3.553 1.00 79.00 82 LYS A N 1
ATOM 639 C CA . LYS A 1 82 ? 0.893 11.011 4.502 1.00 79.00 82 LYS A CA 1
ATOM 640 C C . LYS A 1 82 ? -0.341 10.819 5.378 1.00 79.00 82 LYS A C 1
ATOM 642 O O . LYS A 1 82 ? -0.224 10.984 6.584 1.00 79.00 82 LYS A O 1
ATOM 647 N N . GLU A 1 83 ? -1.475 10.437 4.799 1.00 81.31 83 GLU A N 1
ATOM 648 C CA . GLU A 1 83 ? -2.717 10.183 5.545 1.00 81.31 83 GLU A CA 1
ATOM 649 C C . GLU A 1 83 ? -2.538 9.061 6.575 1.00 81.31 83 GLU A C 1
ATOM 651 O O . GLU A 1 83 ? -2.873 9.239 7.745 1.00 81.31 83 GLU A O 1
ATOM 656 N N . ILE A 1 84 ? -1.897 7.954 6.181 1.00 78.88 84 ILE A N 1
ATOM 657 C CA . ILE A 1 84 ? -1.530 6.860 7.091 1.00 78.88 84 ILE A CA 1
ATOM 658 C C . ILE A 1 84 ? -0.606 7.370 8.203 1.00 78.88 84 ILE A C 1
ATOM 660 O O . ILE A 1 84 ? -0.822 7.067 9.374 1.00 78.88 84 ILE A O 1
ATOM 664 N N . SER A 1 85 ? 0.430 8.141 7.856 1.00 78.00 85 SER A N 1
ATOM 665 C CA . SER A 1 85 ? 1.396 8.667 8.827 1.00 78.00 85 SER A CA 1
ATOM 666 C C . SER A 1 85 ? 0.732 9.580 9.860 1.00 78.00 85 SER A C 1
ATOM 668 O O . SER A 1 85 ? 0.970 9.425 11.057 1.00 78.00 85 SER A O 1
ATOM 670 N N . THR A 1 86 ? -0.137 10.491 9.416 1.00 77.75 86 THR A N 1
ATOM 671 C CA . THR A 1 86 ? -0.923 11.364 10.297 1.00 77.75 86 THR A CA 1
ATOM 672 C C . THR A 1 86 ? -1.824 10.539 11.208 1.00 77.75 86 THR A C 1
ATOM 674 O O . THR A 1 86 ? -1.745 10.682 12.425 1.00 77.75 86 THR A O 1
ATOM 677 N N . TYR A 1 87 ? -2.576 9.586 10.651 1.00 74.88 87 TYR A N 1
ATOM 678 C CA . TYR A 1 87 ? -3.428 8.702 11.442 1.00 74.88 87 TYR A CA 1
ATOM 679 C C . TYR A 1 87 ? -2.636 7.932 12.512 1.00 74.88 87 TYR A C 1
ATOM 681 O O . TYR A 1 87 ? -3.066 7.833 13.660 1.00 74.88 87 TYR A O 1
ATOM 689 N N . LEU A 1 88 ? -1.457 7.402 12.178 1.00 70.12 88 LEU A N 1
ATOM 690 C CA . LEU A 1 88 ? -0.615 6.684 13.137 1.00 70.12 88 LEU A CA 1
ATOM 691 C C . LEU A 1 88 ? -0.006 7.598 14.209 1.00 70.12 88 LEU A C 1
ATOM 693 O O . LEU A 1 88 ? 0.142 7.159 15.349 1.00 70.12 88 LEU A O 1
ATOM 697 N N . ALA A 1 89 ? 0.357 8.836 13.865 1.00 73.25 89 ALA A N 1
ATOM 698 C CA . ALA A 1 89 ? 0.883 9.811 14.817 1.00 73.25 89 ALA A CA 1
ATOM 699 C C . ALA A 1 89 ? -0.183 10.245 15.834 1.00 73.25 89 ALA A C 1
ATOM 701 O O . ALA A 1 89 ? 0.116 10.318 17.026 1.00 73.25 89 ALA A O 1
ATOM 702 N N . ASP A 1 90 ? -1.416 10.445 15.371 1.00 70.81 90 ASP A N 1
ATOM 703 C CA . ASP A 1 90 ? -2.550 10.857 16.204 1.00 70.81 90 ASP A CA 1
ATOM 704 C C . ASP A 1 90 ? -3.054 9.717 17.110 1.00 70.81 90 ASP A C 1
ATOM 706 O O . ASP A 1 90 ? -3.633 9.961 18.164 1.00 70.81 90 ASP A O 1
ATOM 710 N N . ASN A 1 91 ? -2.784 8.461 16.733 1.00 58.06 91 ASN A N 1
ATOM 711 C CA . ASN A 1 91 ? -3.156 7.253 17.479 1.00 58.06 91 ASN A CA 1
ATOM 712 C C . ASN A 1 91 ? -1.957 6.585 18.185 1.00 58.06 91 ASN A C 1
ATOM 714 O O . ASN A 1 91 ? -1.917 5.353 18.317 1.00 58.06 91 ASN A O 1
ATOM 718 N N . LYS A 1 92 ? -0.968 7.377 18.623 1.00 52.81 92 LYS A N 1
ATOM 719 C CA . LYS A 1 92 ? 0.040 6.932 19.596 1.00 52.81 92 LYS A CA 1
ATOM 720 C C . LYS A 1 92 ? -0.558 6.959 21.006 1.00 52.81 92 LYS A C 1
ATOM 722 O O . LYS A 1 92 ? -0.853 8.029 21.529 1.00 52.81 92 LYS A O 1
ATOM 727 N N . SER A 1 93 ? -0.726 5.773 21.593 1.00 48.22 93 SER A N 1
ATOM 728 C CA . SER A 1 93 ? -0.883 5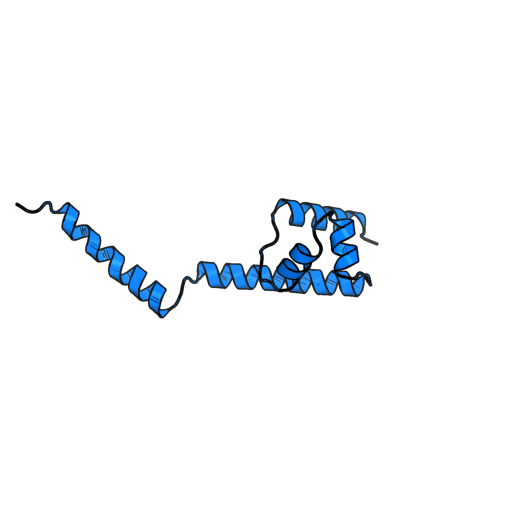.575 23.043 1.00 48.22 93 SER A CA 1
ATOM 729 C C . SER A 1 93 ? 0.478 5.510 23.725 1.00 48.22 93 SER A C 1
ATOM 731 O O . SER A 1 93 ? 1.412 4.962 23.093 1.00 48.22 93 SER A O 1
#

Secondary structure (DSSP, 8-state):
---GGGGGGGGHHHHHHHHHHH--HHHHHHHHHHHHHHHHHHHHHHHTT--HHHHHHHHT--HHHHHHHHTTSSPPPHHHHHHHHHHHHHT--

Foldseek 3Di:
DDDVVVVVVVVVVVVVVCCVVPNDVVVVVLLVVLQVVLCVVVVVCVVVVHDLVNVCVQQVHDSVVSVCSNVSNDHDDPVSVVSVVVVVVVPDD

Radius of gyration: 21.05 Å; chains: 1; bounding box: 42×22×70 Å